Protein AF-A0A821S974-F1 (afdb_monomer_lite)

Foldseek 3Di:
DPDPVVVVCCVVPDDDDDADAQCVVCQVCLQVLPDDAEAEAEEQQDHDAWDAHPVRDTDGNVVSVVVSCVPRHVHAYEYEHAYQDPPDCHPRNVVCVVVVRPRYYYDYAHNVDGDCVCVVVVVVVVVVVVCVVVVVVVVVLVVVPVVDPPVVSVVVVVVVVVVPDDPDD

Sequence (169 aa):
PKTIEDVLTLALTTKAHGLTANAAGLVSYYDNKEIIKTFIMVTDEIENTDVHTADGTPTRFFNLFMKYRSEVYPAKLVFISFLDNQHDQGQMYTEFLNANVPDVIQFKFNGQRPDLTKIDNLLGLLSTDSSQTFNDQLRKLQNEFEQSSIESVMMSLINKQTNNGPPNE

Structure (mmCIF, N/CA/C/O backbone):
data_AF-A0A821S974-F1
#
_entry.id   AF-A0A821S974-F1
#
loop_
_atom_site.group_PDB
_atom_site.id
_atom_site.type_symbol
_atom_site.label_atom_id
_atom_site.label_alt_id
_atom_site.label_comp_id
_atom_site.label_asym_id
_atom_site.label_entity_id
_atom_site.label_seq_id
_atom_site.pdbx_PDB_ins_code
_atom_site.Cartn_x
_atom_site.Cartn_y
_atom_site.Cartn_z
_atom_site.occupancy
_atom_site.B_iso_or_equiv
_atom_site.auth_seq_id
_atom_site.auth_comp_id
_atom_site.auth_asym_id
_atom_site.auth_atom_id
_atom_site.pdbx_PDB_model_num
ATOM 1 N N . PRO A 1 1 ? -0.577 -18.505 -5.224 1.00 74.31 1 PRO A N 1
ATOM 2 C CA . PRO A 1 1 ? 0.062 -19.732 -4.681 1.00 74.31 1 PRO A CA 1
ATOM 3 C C . PRO A 1 1 ? -0.828 -20.293 -3.567 1.00 74.31 1 PRO A C 1
ATOM 5 O O . PRO A 1 1 ? -1.378 -19.495 -2.810 1.00 74.31 1 PRO A O 1
ATOM 8 N N . LYS A 1 2 ? -1.045 -21.610 -3.513 1.00 86.00 2 LYS A N 1
ATOM 9 C CA . LYS A 1 2 ? -1.908 -22.261 -2.510 1.00 86.00 2 LYS A CA 1
ATOM 10 C C . LYS A 1 2 ? -1.141 -23.215 -1.589 1.00 86.00 2 LYS A C 1
ATOM 12 O O . LYS A 1 2 ? -1.648 -23.531 -0.519 1.00 86.00 2 LYS A O 1
ATOM 17 N N . THR A 1 3 ? 0.058 -23.645 -1.981 1.00 91.62 3 THR A N 1
ATOM 18 C CA . THR A 1 3 ? 0.938 -24.528 -1.197 1.00 91.62 3 THR A CA 1
ATOM 19 C C . THR A 1 3 ? 2.316 -23.903 -0.961 1.00 91.62 3 THR A C 1
ATOM 21 O O . THR A 1 3 ? 2.660 -22.884 -1.565 1.00 91.62 3 THR A O 1
ATOM 24 N N . ILE A 1 4 ? 3.122 -24.516 -0.086 1.00 84.81 4 ILE A N 1
ATOM 25 C CA . ILE A 1 4 ? 4.516 -24.103 0.153 1.00 84.81 4 ILE A CA 1
ATOM 26 C C . ILE A 1 4 ? 5.335 -24.257 -1.130 1.00 84.81 4 ILE A C 1
ATOM 28 O O . ILE A 1 4 ? 6.112 -23.373 -1.482 1.00 84.81 4 ILE A O 1
ATOM 32 N N . GLU A 1 5 ? 5.119 -25.342 -1.867 1.00 91.56 5 GLU A N 1
ATOM 33 C CA . GLU A 1 5 ? 5.776 -25.609 -3.141 1.00 91.56 5 GLU A CA 1
ATOM 34 C C . GLU A 1 5 ? 5.437 -24.535 -4.177 1.00 91.56 5 GLU A C 1
ATOM 36 O O . GLU A 1 5 ? 6.332 -24.080 -4.890 1.00 91.56 5 GLU A O 1
ATOM 41 N N . ASP A 1 6 ? 4.183 -24.070 -4.225 1.00 89.00 6 ASP A N 1
ATOM 42 C CA . ASP A 1 6 ? 3.786 -22.969 -5.107 1.00 89.00 6 ASP A CA 1
ATOM 43 C C . ASP A 1 6 ? 4.516 -21.674 -4.742 1.00 89.00 6 ASP A C 1
ATOM 45 O O . ASP A 1 6 ? 4.912 -20.917 -5.627 1.00 89.00 6 ASP A O 1
ATOM 49 N N . VAL A 1 7 ? 4.684 -21.398 -3.443 1.00 85.25 7 VAL A N 1
ATOM 50 C CA . VAL A 1 7 ? 5.404 -20.213 -2.956 1.00 85.25 7 VAL A CA 1
ATOM 51 C C . VAL A 1 7 ? 6.885 -20.300 -3.314 1.00 85.25 7 VAL A C 1
ATOM 53 O O . VAL A 1 7 ? 7.433 -19.337 -3.845 1.00 85.25 7 VAL A O 1
ATOM 56 N N . LEU A 1 8 ? 7.527 -21.444 -3.070 1.00 86.69 8 LEU A N 1
ATOM 57 C CA . LEU A 1 8 ? 8.934 -21.663 -3.411 1.00 86.69 8 LEU A CA 1
ATOM 58 C C . LEU A 1 8 ? 9.162 -21.564 -4.918 1.00 86.69 8 LEU A C 1
ATOM 60 O O . LEU A 1 8 ? 10.091 -20.891 -5.358 1.00 86.69 8 LEU A O 1
ATOM 64 N N . THR A 1 9 ? 8.286 -22.185 -5.707 1.00 91.81 9 THR A N 1
ATOM 65 C CA . THR A 1 9 ? 8.336 -22.105 -7.169 1.00 91.81 9 THR A CA 1
ATOM 66 C C . THR A 1 9 ? 8.219 -20.655 -7.612 1.00 91.81 9 THR A C 1
ATOM 68 O O . THR A 1 9 ? 9.101 -20.169 -8.312 1.00 91.81 9 THR A O 1
ATOM 71 N N . LEU A 1 10 ? 7.201 -19.933 -7.132 1.00 87.12 10 LEU A N 1
ATOM 72 C CA . LEU A 1 10 ? 7.012 -18.517 -7.435 1.00 87.12 10 LEU A CA 1
ATOM 73 C C . LEU A 1 10 ? 8.259 -17.696 -7.082 1.00 87.12 10 LEU A C 1
ATOM 75 O O . LEU A 1 10 ? 8.721 -16.923 -7.918 1.00 87.12 10 LEU A O 1
ATOM 79 N N . ALA A 1 11 ? 8.827 -17.878 -5.890 1.00 84.00 11 ALA A N 1
ATOM 80 C CA . ALA A 1 11 ? 10.000 -17.133 -5.436 1.00 84.00 11 ALA A CA 1
ATOM 81 C C . ALA A 1 11 ? 11.242 -17.391 -6.306 1.00 84.00 11 ALA A C 1
ATOM 83 O O . ALA A 1 11 ? 12.000 -16.469 -6.588 1.00 84.00 11 ALA A O 1
ATOM 84 N N . LEU A 1 12 ? 11.441 -18.633 -6.755 1.00 86.81 12 LEU A N 1
ATOM 85 C CA . LEU A 1 12 ? 12.604 -19.022 -7.555 1.00 86.81 12 LEU A CA 1
ATOM 86 C C . LEU A 1 12 ? 12.464 -18.656 -9.038 1.00 86.81 12 LEU A C 1
ATOM 88 O O . LEU A 1 12 ? 13.468 -18.411 -9.707 1.00 86.81 12 LEU A O 1
ATOM 92 N N . THR A 1 13 ? 11.241 -18.643 -9.574 1.00 88.94 13 THR A N 1
ATOM 93 C CA . THR A 1 13 ? 11.004 -18.401 -11.005 1.00 88.94 13 THR A CA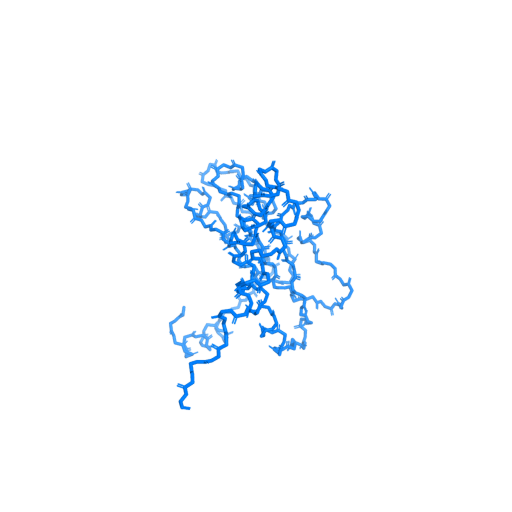 1
ATOM 94 C C . THR A 1 13 ? 10.661 -16.953 -11.331 1.00 88.94 13 THR A C 1
ATOM 96 O O . THR A 1 13 ? 10.829 -16.535 -12.477 1.00 88.94 13 THR A O 1
ATOM 99 N N . THR A 1 14 ? 10.165 -16.181 -10.363 1.00 82.06 14 THR A N 1
ATOM 100 C CA . THR A 1 14 ? 9.775 -14.786 -10.597 1.00 82.06 14 THR A CA 1
ATOM 101 C C . THR A 1 14 ? 11.014 -13.908 -10.653 1.00 82.06 14 THR A C 1
ATOM 103 O O . THR A 1 14 ? 11.704 -13.711 -9.657 1.00 82.06 14 THR A O 1
ATOM 106 N N . LYS A 1 15 ? 11.289 -13.346 -11.830 1.00 76.19 15 LYS A N 1
ATOM 107 C CA . LYS A 1 15 ? 12.307 -12.309 -12.001 1.00 76.19 15 LYS A CA 1
ATOM 108 C C . LYS A 1 15 ? 11.631 -10.947 -11.964 1.00 76.19 15 LYS A C 1
ATOM 110 O O . LYS A 1 15 ? 10.813 -10.645 -12.828 1.00 76.19 15 LYS A O 1
ATOM 115 N N . ALA A 1 16 ? 11.976 -10.134 -10.972 1.00 70.88 16 ALA A N 1
ATOM 116 C CA . ALA A 1 16 ? 11.603 -8.727 -10.953 1.00 70.88 16 ALA A CA 1
ATOM 117 C C . ALA A 1 16 ? 12.547 -7.934 -11.873 1.00 70.88 16 ALA A C 1
ATOM 119 O O . ALA A 1 16 ? 13.756 -8.181 -11.892 1.00 70.88 16 ALA A O 1
ATOM 120 N N . HIS A 1 17 ? 12.010 -6.988 -12.644 1.00 65.50 17 HIS A N 1
ATOM 121 C CA . HIS A 1 17 ? 12.791 -6.156 -13.558 1.00 65.50 17 HIS A CA 1
ATOM 122 C C . HIS A 1 17 ? 12.469 -4.674 -13.370 1.00 65.50 17 HIS A C 1
ATOM 124 O O . HIS A 1 17 ? 11.348 -4.273 -13.647 1.00 65.50 17 HIS A O 1
ATOM 130 N N . GLY A 1 18 ? 13.493 -3.896 -12.990 1.00 70.44 18 GLY A N 1
ATOM 131 C CA . GLY A 1 18 ? 13.754 -2.477 -13.302 1.00 70.44 18 GLY A CA 1
ATOM 132 C C . GLY A 1 18 ? 12.755 -1.392 -12.881 1.00 70.44 18 GLY A C 1
ATOM 133 O O . GLY A 1 18 ? 13.166 -0.250 -12.693 1.00 70.44 18 GLY A O 1
ATOM 134 N N . LEU A 1 19 ? 11.475 -1.715 -12.744 1.00 86.19 19 LEU A N 1
ATOM 135 C CA . LEU A 1 19 ? 10.392 -0.791 -12.457 1.00 86.19 19 LEU A CA 1
ATOM 136 C C . LEU A 1 19 ? 9.480 -1.378 -11.385 1.00 86.19 19 LEU A C 1
ATOM 138 O O . LEU A 1 19 ? 9.282 -2.592 -11.309 1.00 86.19 19 LEU A O 1
ATOM 142 N N . THR A 1 20 ? 8.884 -0.486 -10.610 1.00 89.00 20 THR A N 1
ATOM 143 C CA . THR A 1 20 ? 8.024 -0.810 -9.482 1.00 89.00 20 THR A CA 1
ATOM 144 C C . THR A 1 20 ? 6.827 0.136 -9.515 1.00 89.00 20 THR A C 1
ATOM 146 O O . THR A 1 20 ? 6.976 1.355 -9.399 1.00 89.00 20 THR A O 1
ATOM 149 N N . ALA A 1 21 ? 5.643 -0.441 -9.742 1.00 93.88 21 ALA A N 1
ATOM 150 C CA . ALA A 1 21 ? 4.365 0.259 -9.875 1.00 93.88 21 ALA A CA 1
ATOM 151 C C . ALA A 1 21 ? 3.398 -0.243 -8.791 1.00 93.88 21 ALA A C 1
ATOM 153 O O . ALA A 1 21 ? 2.561 -1.114 -9.036 1.00 93.88 21 ALA A O 1
ATOM 154 N N . ASN A 1 22 ? 3.529 0.253 -7.561 1.00 95.81 22 ASN A N 1
ATOM 155 C CA . ASN A 1 22 ? 2.720 -0.212 -6.427 1.00 95.81 22 ASN A CA 1
ATOM 156 C C . ASN A 1 22 ? 1.220 0.012 -6.659 1.00 95.81 22 ASN A C 1
ATOM 158 O O . ASN A 1 22 ? 0.397 -0.812 -6.254 1.00 95.81 22 ASN A O 1
ATOM 162 N N . ALA A 1 23 ? 0.866 1.079 -7.377 1.00 96.56 23 ALA A N 1
ATOM 163 C CA . ALA A 1 23 ? -0.496 1.363 -7.810 1.00 96.56 23 ALA A CA 1
ATOM 164 C C . ALA A 1 23 ? -1.156 0.210 -8.586 1.00 96.56 23 ALA A C 1
ATOM 166 O O . ALA A 1 23 ? -2.373 0.056 -8.500 1.00 96.56 23 ALA A O 1
ATOM 167 N N . ALA A 1 24 ? -0.388 -0.641 -9.283 1.00 94.75 24 ALA A N 1
ATOM 168 C CA . ALA A 1 24 ? -0.927 -1.765 -10.056 1.00 94.75 24 ALA A CA 1
ATOM 169 C C . ALA A 1 24 ? -1.744 -2.732 -9.187 1.00 94.75 24 ALA A C 1
ATOM 171 O O . ALA A 1 24 ? -2.741 -3.282 -9.648 1.00 94.75 24 ALA A O 1
ATOM 172 N N . GLY A 1 25 ? -1.358 -2.896 -7.916 1.00 93.88 25 GLY A N 1
ATOM 173 C CA . GLY A 1 25 ? -2.076 -3.735 -6.957 1.00 93.88 25 GLY A CA 1
ATOM 174 C C . GLY A 1 25 ? -3.410 -3.153 -6.478 1.00 93.88 25 GLY A C 1
ATOM 175 O O . GLY A 1 25 ? -4.141 -3.841 -5.774 1.00 93.88 25 GLY A O 1
ATOM 176 N N . LEU A 1 26 ? -3.730 -1.905 -6.834 1.00 96.88 26 LEU A N 1
ATOM 177 C CA . LEU A 1 26 ? -4.938 -1.196 -6.405 1.00 96.88 26 LEU A CA 1
ATOM 178 C C . LEU A 1 26 ? -5.923 -0.921 -7.555 1.00 96.88 26 LEU A C 1
ATOM 180 O O . LEU A 1 26 ? -7.119 -0.798 -7.296 1.00 96.88 26 LEU A O 1
ATOM 184 N N . VAL A 1 27 ? -5.447 -0.851 -8.806 1.00 97.25 27 VAL A N 1
ATOM 185 C CA . VAL A 1 27 ? -6.251 -0.456 -9.984 1.00 97.25 27 VAL A CA 1
ATOM 186 C C . VAL A 1 27 ? -7.546 -1.255 -10.096 1.00 97.25 27 VAL A C 1
ATOM 188 O O . VAL A 1 27 ? -8.619 -0.660 -10.120 1.00 97.25 27 VAL A O 1
ATOM 191 N N . SER A 1 28 ? -7.477 -2.590 -10.081 1.00 96.56 28 SER A N 1
ATOM 192 C CA . SER A 1 28 ? -8.668 -3.431 -10.258 1.00 96.56 28 SER A CA 1
ATOM 193 C C . SER A 1 28 ? -9.715 -3.214 -9.165 1.00 96.56 28 SER A C 1
ATOM 195 O O . SER A 1 28 ? -10.909 -3.216 -9.450 1.00 96.56 28 SER A O 1
ATOM 197 N N . TYR A 1 29 ? -9.284 -3.005 -7.920 1.00 97.44 29 TYR A N 1
ATOM 198 C CA . TYR A 1 29 ? -10.196 -2.778 -6.797 1.00 97.44 29 TYR A CA 1
ATOM 199 C C . TYR A 1 29 ? -10.846 -1.397 -6.871 1.00 97.44 29 TYR A C 1
ATOM 201 O O . TYR A 1 29 ? -12.029 -1.251 -6.572 1.00 97.44 29 TYR A O 1
ATOM 209 N N . TYR A 1 30 ? -10.092 -0.388 -7.307 1.00 98.00 30 TYR A N 1
ATOM 210 C CA . TYR A 1 30 ? -10.622 0.952 -7.521 1.00 98.00 30 TYR A CA 1
ATOM 211 C C . TYR A 1 30 ? -11.609 1.007 -8.693 1.00 98.00 30 TYR A C 1
ATOM 213 O O . TYR A 1 30 ? -12.708 1.541 -8.534 1.00 98.00 30 TYR A O 1
ATOM 221 N N . ASP A 1 31 ? -11.249 0.429 -9.840 1.00 97.38 31 ASP A N 1
ATOM 222 C CA . ASP A 1 31 ? -12.073 0.451 -11.052 1.00 97.38 31 ASP A CA 1
ATOM 223 C C . ASP A 1 31 ? -13.386 -0.318 -10.851 1.00 97.38 31 ASP A C 1
ATOM 225 O O . ASP A 1 31 ? -14.455 0.157 -11.230 1.00 97.38 31 ASP A O 1
ATOM 229 N N . ASN A 1 32 ? -13.328 -1.466 -10.168 1.00 97.56 32 ASN A N 1
ATOM 230 C CA . ASN A 1 32 ? -14.510 -2.273 -9.857 1.00 97.56 32 ASN A CA 1
ATOM 231 C C . ASN A 1 32 ? -15.285 -1.779 -8.624 1.00 97.56 32 ASN A C 1
ATOM 233 O O . ASN A 1 32 ? -16.313 -2.365 -8.284 1.00 97.56 32 ASN A O 1
ATOM 237 N N . LYS A 1 33 ? -14.798 -0.731 -7.939 1.00 97.50 33 LYS A N 1
ATOM 238 C CA . LYS A 1 33 ? -15.345 -0.218 -6.669 1.00 97.50 33 LYS A CA 1
ATOM 239 C C . LYS A 1 33 ? -15.515 -1.327 -5.614 1.00 97.50 33 LYS A C 1
ATOM 241 O O . LYS A 1 33 ? -16.479 -1.343 -4.850 1.00 97.50 33 LYS A O 1
ATOM 246 N N . GLU A 1 34 ? -14.572 -2.266 -5.581 1.00 97.81 34 GLU A N 1
ATOM 247 C CA . GLU A 1 34 ? -14.571 -3.380 -4.634 1.00 97.81 34 GLU A CA 1
ATOM 248 C C . GLU A 1 34 ? -14.169 -2.890 -3.241 1.00 97.81 34 GLU A C 1
ATOM 250 O O . GLU A 1 34 ? -13.152 -2.219 -3.082 1.00 97.81 34 GLU A O 1
ATOM 255 N N . ILE A 1 35 ? -14.957 -3.237 -2.218 1.00 97.44 35 ILE A N 1
ATOM 256 C CA . ILE A 1 35 ? -14.712 -2.786 -0.845 1.00 97.44 35 ILE A CA 1
ATOM 257 C C . ILE A 1 35 ? -13.675 -3.681 -0.165 1.00 97.44 35 ILE A C 1
ATOM 259 O O . ILE A 1 35 ? -13.983 -4.726 0.409 1.00 97.44 35 ILE A O 1
ATOM 263 N N . ILE A 1 36 ? -12.447 -3.188 -0.140 1.00 96.00 36 ILE A N 1
ATOM 264 C CA . ILE A 1 36 ? -11.349 -3.661 0.698 1.00 96.00 36 ILE A CA 1
ATOM 265 C C . ILE A 1 36 ? -11.212 -2.747 1.920 1.00 96.00 36 ILE A C 1
ATOM 267 O O . ILE A 1 36 ? -11.098 -1.526 1.790 1.00 96.00 36 ILE A O 1
ATOM 271 N N . LYS A 1 37 ? -11.224 -3.344 3.119 1.00 94.19 37 LYS A N 1
ATOM 272 C CA . LYS A 1 37 ? -11.160 -2.608 4.397 1.00 94.19 37 LYS A CA 1
ATOM 273 C C . LYS A 1 37 ? -9.739 -2.268 4.837 1.00 94.19 37 LYS A C 1
ATOM 275 O O . LYS A 1 37 ? -9.528 -1.219 5.441 1.00 94.19 37 LYS A O 1
ATOM 280 N N . THR A 1 38 ? -8.794 -3.154 4.537 1.00 93.06 38 THR A N 1
ATOM 281 C CA . THR A 1 38 ? -7.390 -3.026 4.928 1.00 93.06 38 THR A CA 1
ATOM 282 C C . THR A 1 38 ? -6.516 -3.492 3.780 1.00 93.06 38 THR A C 1
ATOM 284 O O . THR A 1 38 ? -6.652 -4.627 3.324 1.00 93.06 38 THR A O 1
ATOM 287 N N . PHE A 1 39 ? -5.601 -2.635 3.347 1.00 95.62 39 PHE A N 1
ATOM 288 C CA . PHE A 1 39 ? -4.543 -2.996 2.415 1.00 95.62 39 PHE A CA 1
ATOM 289 C C . PHE A 1 39 ? -3.258 -3.264 3.188 1.00 95.62 39 PHE A C 1
ATOM 291 O O . PHE A 1 39 ? -2.868 -2.468 4.040 1.00 95.62 39 PHE A O 1
ATOM 298 N N . ILE A 1 40 ? -2.598 -4.377 2.876 1.00 94.44 40 ILE A N 1
ATOM 299 C CA . ILE A 1 40 ? -1.258 -4.685 3.376 1.00 94.44 40 ILE A CA 1
ATOM 300 C C . ILE A 1 40 ? -0.307 -4.576 2.191 1.00 94.44 40 ILE A C 1
ATOM 302 O O . ILE A 1 40 ? -0.401 -5.350 1.239 1.00 94.44 40 ILE A O 1
ATOM 306 N N . MET A 1 41 ? 0.587 -3.597 2.241 1.00 95.06 41 MET A N 1
ATOM 307 C CA . MET A 1 41 ? 1.563 -3.331 1.200 1.00 95.06 41 MET A CA 1
ATOM 308 C C . MET A 1 41 ? 2.943 -3.792 1.649 1.00 95.06 41 MET A C 1
ATOM 310 O O . MET A 1 41 ? 3.524 -3.224 2.567 1.00 95.06 41 MET A O 1
ATOM 314 N N . VAL A 1 42 ? 3.470 -4.809 0.974 1.00 92.75 42 VAL A N 1
ATOM 315 C CA . VAL A 1 42 ? 4.808 -5.353 1.222 1.00 92.75 42 VAL A CA 1
ATOM 316 C C . VAL A 1 42 ? 5.740 -4.845 0.130 1.00 92.75 42 VAL A C 1
ATOM 318 O O . VAL A 1 42 ? 5.532 -5.171 -1.037 1.00 92.75 42 VAL A O 1
ATOM 321 N N . THR A 1 43 ? 6.706 -3.995 0.473 1.00 92.81 43 THR A N 1
ATOM 322 C CA . THR A 1 43 ? 7.508 -3.262 -0.523 1.00 92.81 43 THR A CA 1
ATOM 323 C C . THR A 1 43 ? 8.791 -2.691 0.091 1.00 92.81 43 THR A C 1
ATOM 325 O O . THR A 1 43 ? 8.889 -2.546 1.308 1.00 92.81 43 THR A O 1
ATOM 328 N N . ASP A 1 44 ? 9.765 -2.337 -0.742 1.00 92.31 44 ASP A N 1
ATOM 329 C CA . ASP A 1 44 ? 10.899 -1.466 -0.381 1.00 92.31 44 ASP A CA 1
ATOM 330 C C . ASP A 1 44 ? 10.548 0.036 -0.472 1.00 92.31 44 ASP A C 1
ATOM 332 O O . ASP A 1 44 ? 11.353 0.901 -0.140 1.00 92.31 44 ASP A O 1
ATOM 336 N N . GLU A 1 45 ? 9.309 0.330 -0.876 1.00 93.81 45 GLU A N 1
ATOM 337 C CA . GLU A 1 45 ? 8.718 1.661 -1.041 1.00 93.81 45 GLU A CA 1
ATOM 338 C C . GLU A 1 45 ? 9.306 2.506 -2.175 1.00 93.81 45 GLU A C 1
ATOM 340 O O . GLU A 1 45 ? 9.106 3.717 -2.184 1.00 93.81 45 GLU A O 1
ATOM 345 N N . ILE A 1 46 ? 9.978 1.906 -3.158 1.00 92.00 46 ILE A N 1
ATOM 346 C CA . ILE A 1 46 ? 10.533 2.643 -4.301 1.00 92.00 46 ILE A CA 1
ATOM 347 C C . ILE A 1 46 ? 9.563 2.571 -5.488 1.00 92.00 46 ILE A C 1
ATOM 349 O O . ILE A 1 46 ? 9.768 1.810 -6.430 1.00 92.00 46 ILE A O 1
ATOM 353 N N . GLU A 1 47 ? 8.492 3.372 -5.470 1.00 95.12 47 GLU A N 1
ATOM 354 C CA . GLU A 1 47 ? 7.580 3.490 -6.620 1.00 95.12 47 GLU A CA 1
ATOM 355 C C . GLU A 1 47 ? 8.157 4.453 -7.672 1.00 95.12 47 GLU A C 1
ATOM 357 O O . GLU A 1 47 ? 8.366 5.645 -7.411 1.00 95.12 47 GLU A O 1
ATOM 362 N N . ASN A 1 48 ? 8.405 3.945 -8.883 1.00 94.50 48 ASN A N 1
ATOM 363 C CA . ASN A 1 48 ? 9.118 4.681 -9.932 1.00 94.50 48 ASN A CA 1
ATOM 364 C C . ASN A 1 48 ? 8.424 4.688 -11.304 1.00 94.50 48 ASN A C 1
ATOM 366 O O . ASN A 1 48 ? 8.955 5.277 -12.248 1.00 94.50 48 ASN A O 1
ATOM 370 N N . THR A 1 49 ? 7.243 4.083 -11.429 1.00 95.44 49 THR A N 1
ATOM 371 C CA . THR A 1 49 ? 6.473 4.093 -12.674 1.00 95.44 49 THR A CA 1
ATOM 372 C C . THR A 1 49 ? 4.975 4.217 -12.410 1.00 95.44 49 THR A C 1
ATOM 374 O O . THR A 1 49 ? 4.485 3.826 -11.351 1.00 95.44 49 THR A O 1
ATOM 377 N N . ASP A 1 50 ? 4.263 4.787 -13.378 1.00 96.81 50 ASP A N 1
ATOM 378 C CA . ASP A 1 50 ? 2.832 5.053 -13.278 1.00 96.81 50 ASP A CA 1
ATOM 379 C C . ASP A 1 50 ? 2.021 3.862 -13.805 1.00 96.81 50 ASP A C 1
ATOM 381 O O . ASP A 1 50 ? 2.470 3.095 -14.662 1.00 96.81 50 ASP A O 1
ATOM 385 N N . VAL A 1 51 ? 0.783 3.745 -13.336 1.00 96.06 51 VAL A N 1
ATOM 386 C CA . VAL A 1 51 ? -0.232 2.843 -13.899 1.00 96.06 51 VAL A CA 1
ATOM 387 C C . VAL A 1 51 ? -1.404 3.647 -14.436 1.00 96.06 51 VAL A C 1
ATOM 389 O O . VAL A 1 51 ? -1.533 4.825 -14.125 1.00 96.06 51 VAL A O 1
ATOM 392 N N . HIS A 1 52 ? -2.276 3.012 -15.214 1.00 97.25 52 HIS A N 1
ATOM 393 C CA . HIS A 1 52 ? -3.473 3.657 -15.749 1.00 97.25 52 HIS A CA 1
ATOM 394 C C .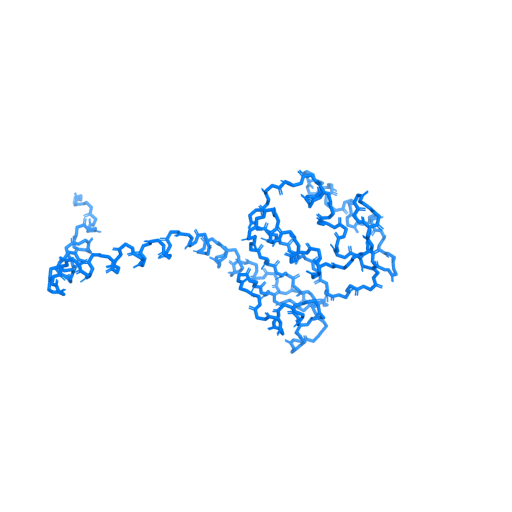 HIS A 1 52 ? -4.723 3.020 -15.140 1.00 97.25 52 HIS A C 1
ATOM 396 O O . HIS A 1 52 ? -4.807 1.793 -15.062 1.00 97.25 52 HIS A O 1
ATOM 402 N N . THR A 1 53 ? -5.677 3.844 -14.712 1.00 96.38 53 THR A N 1
ATOM 403 C CA . THR A 1 53 ? -7.038 3.408 -14.355 1.00 96.38 53 THR A CA 1
ATOM 404 C C . THR A 1 53 ? -7.865 3.108 -15.610 1.00 96.38 53 THR A C 1
ATOM 406 O O . THR A 1 53 ? -7.433 3.410 -16.726 1.00 96.38 53 THR A O 1
ATOM 409 N N . ALA A 1 54 ? -9.057 2.519 -15.462 1.00 94.00 54 ALA A N 1
ATOM 410 C CA . ALA A 1 54 ? -9.916 2.137 -16.594 1.00 94.00 54 ALA A CA 1
ATOM 411 C C . ALA A 1 54 ? -10.293 3.302 -17.536 1.00 94.00 54 ALA A C 1
ATOM 413 O O . ALA A 1 54 ? -10.562 3.082 -18.715 1.00 94.00 54 ALA A O 1
ATOM 414 N N . ASP A 1 55 ? -10.289 4.538 -17.037 1.00 93.31 55 ASP A N 1
ATOM 415 C CA . ASP A 1 55 ? -10.511 5.768 -17.810 1.00 93.31 55 ASP A CA 1
ATOM 416 C C . ASP A 1 55 ? -9.261 6.264 -18.569 1.00 93.31 55 ASP A C 1
ATOM 418 O O . ASP A 1 55 ? -9.322 7.268 -19.278 1.00 93.31 55 ASP A O 1
ATOM 422 N N . GLY A 1 56 ? -8.127 5.572 -18.434 1.00 94.44 56 GLY A N 1
ATOM 423 C CA . GLY A 1 56 ? -6.852 5.938 -19.043 1.00 94.44 56 GLY A CA 1
ATOM 424 C C . GLY A 1 56 ? -6.069 7.009 -18.281 1.00 94.44 56 GLY A C 1
ATOM 425 O O . GLY A 1 56 ? -5.077 7.506 -18.811 1.00 94.44 56 GLY A O 1
ATOM 426 N N . THR A 1 57 ? -6.466 7.380 -17.061 1.00 95.50 57 THR A N 1
ATOM 427 C CA . THR A 1 57 ? -5.729 8.372 -16.266 1.00 95.50 57 THR A CA 1
ATOM 428 C C . THR A 1 57 ? -4.454 7.753 -15.668 1.00 95.50 57 THR A C 1
ATOM 430 O O . THR A 1 57 ? -4.556 6.773 -14.925 1.00 95.50 57 THR A O 1
ATOM 433 N N . PRO A 1 58 ? -3.252 8.312 -15.923 1.00 97.44 58 PRO A N 1
ATOM 434 C CA . PRO A 1 58 ? -2.026 7.859 -15.276 1.00 97.44 58 PRO A CA 1
ATOM 435 C C . PRO A 1 58 ? -2.012 8.252 -13.793 1.00 97.44 58 PRO A C 1
ATOM 437 O O . PRO A 1 58 ? -2.379 9.369 -13.420 1.00 97.44 58 PRO A O 1
ATOM 440 N N . THR A 1 59 ? -1.583 7.339 -12.927 1.00 97.44 59 THR A N 1
ATOM 441 C CA . THR A 1 59 ? -1.547 7.552 -11.480 1.00 97.44 59 THR A CA 1
ATOM 442 C C . THR A 1 59 ? -0.465 6.721 -10.794 1.00 97.44 59 THR A C 1
ATOM 444 O O . THR A 1 59 ? -0.037 5.677 -11.283 1.00 97.44 59 THR A O 1
ATOM 447 N N . ARG A 1 60 ? -0.074 7.190 -9.607 1.00 97.44 60 ARG A N 1
ATOM 448 C CA . ARG A 1 60 ? 0.775 6.499 -8.628 1.00 97.44 60 ARG A CA 1
ATOM 449 C C . ARG A 1 60 ? -0.030 6.083 -7.408 1.00 97.44 60 ARG A C 1
ATOM 451 O O . ARG A 1 60 ? -1.200 6.466 -7.283 1.00 97.44 60 ARG A O 1
ATOM 458 N N . PHE A 1 61 ? 0.575 5.301 -6.521 1.00 97.94 61 PHE A N 1
ATOM 459 C CA . PHE A 1 61 ? -0.151 4.625 -5.458 1.00 97.94 61 PHE A CA 1
ATOM 460 C C . PHE A 1 61 ? -0.801 5.606 -4.490 1.00 97.94 61 PHE A C 1
ATOM 462 O O . PHE A 1 61 ? -1.991 5.467 -4.226 1.00 97.94 61 PHE A O 1
ATOM 469 N N . PHE A 1 62 ? -0.071 6.619 -4.012 1.00 98.12 62 PHE A N 1
ATOM 470 C CA . PHE A 1 62 ? -0.621 7.611 -3.083 1.00 98.12 62 PHE A CA 1
ATOM 471 C C . PHE A 1 62 ? -1.887 8.270 -3.645 1.00 98.12 62 PHE A C 1
ATOM 473 O O . PHE A 1 62 ? -2.948 8.218 -3.023 1.00 98.12 62 PHE A O 1
ATOM 480 N N . ASN A 1 63 ? -1.812 8.797 -4.870 1.00 98.12 63 ASN A N 1
ATOM 481 C CA . ASN A 1 63 ? -2.945 9.457 -5.523 1.00 98.12 63 ASN A CA 1
ATOM 482 C C . ASN A 1 63 ? -4.135 8.508 -5.719 1.00 98.12 63 ASN A C 1
ATOM 484 O O . ASN A 1 63 ? -5.278 8.882 -5.444 1.00 98.12 63 ASN A O 1
ATOM 488 N N . LEU A 1 64 ? -3.879 7.276 -6.166 1.00 98.25 64 LEU A N 1
ATOM 489 C CA . LEU A 1 64 ? -4.935 6.291 -6.387 1.00 98.25 64 LEU A CA 1
ATOM 490 C C . LEU A 1 64 ? -5.573 5.838 -5.069 1.00 98.25 64 LEU A C 1
ATOM 492 O O . LEU A 1 64 ? -6.790 5.700 -4.990 1.00 98.25 64 LEU A O 1
ATOM 496 N N . PHE A 1 65 ? -4.778 5.659 -4.016 1.00 98.31 65 PHE A N 1
ATOM 497 C CA . PHE A 1 65 ? -5.270 5.274 -2.699 1.00 98.31 65 PHE A CA 1
ATOM 498 C C . PHE A 1 65 ? -6.105 6.378 -2.051 1.00 98.31 65 PHE A C 1
ATOM 500 O O . PHE A 1 65 ? -7.146 6.092 -1.460 1.00 98.31 65 PHE A O 1
ATOM 507 N N . MET A 1 66 ? -5.721 7.645 -2.215 1.00 98.25 66 MET A N 1
ATOM 508 C CA . MET A 1 66 ? -6.534 8.764 -1.737 1.00 98.25 66 MET A CA 1
ATOM 509 C C . MET A 1 66 ? -7.874 8.850 -2.476 1.00 98.25 66 MET A C 1
ATOM 511 O O . MET A 1 66 ? -8.906 8.986 -1.816 1.00 98.25 66 MET A O 1
ATOM 515 N N . LYS A 1 67 ? -7.888 8.668 -3.807 1.00 97.81 67 LYS A N 1
ATOM 516 C CA . LYS A 1 67 ? -9.135 8.548 -4.587 1.00 97.81 67 LYS A CA 1
ATOM 517 C C . LYS A 1 67 ? -9.990 7.373 -4.117 1.00 97.81 67 LYS A C 1
ATOM 519 O O . LYS A 1 67 ? -11.194 7.514 -3.919 1.00 97.81 67 LYS A O 1
ATOM 524 N N . TYR A 1 68 ? -9.371 6.218 -3.884 1.00 98.44 68 TYR A N 1
ATOM 525 C CA . TYR A 1 68 ? -10.059 5.047 -3.353 1.00 98.44 68 TYR A CA 1
ATOM 526 C C . TYR A 1 68 ? -10.703 5.343 -1.988 1.00 98.44 68 TYR A C 1
ATOM 528 O O . TYR A 1 68 ? -11.871 5.012 -1.778 1.00 98.44 68 TYR A O 1
ATOM 536 N N . ARG A 1 69 ? -9.994 6.023 -1.075 1.00 97.56 69 ARG A N 1
ATOM 537 C CA . ARG A 1 69 ? -10.534 6.389 0.244 1.00 97.56 69 ARG A CA 1
ATOM 538 C C . ARG A 1 69 ? -11.717 7.340 0.177 1.00 97.56 69 ARG A C 1
ATOM 540 O O . ARG A 1 69 ? -12.629 7.200 0.990 1.00 97.56 69 ARG A O 1
ATOM 547 N N . SER A 1 70 ? -11.702 8.289 -0.756 1.00 97.56 70 SER A N 1
ATOM 548 C CA . SER A 1 70 ? -12.798 9.244 -0.924 1.00 97.56 70 SER A CA 1
ATOM 549 C C . SER A 1 70 ? -14.004 8.658 -1.653 1.00 97.56 70 SER A C 1
ATOM 551 O O . SER A 1 70 ? -15.132 9.019 -1.335 1.00 97.56 70 SER A O 1
ATOM 553 N N . GLU A 1 71 ? -13.783 7.785 -2.637 1.00 97.62 71 GLU A N 1
ATOM 554 C CA . GLU A 1 71 ? -14.840 7.336 -3.552 1.00 97.62 71 GLU A CA 1
ATOM 555 C C . GLU A 1 71 ? -15.383 5.935 -3.255 1.00 97.62 71 GLU A C 1
ATOM 557 O O . GLU A 1 71 ? -16.508 5.634 -3.644 1.00 97.62 71 GLU A O 1
ATOM 562 N N . VAL A 1 72 ? -14.590 5.064 -2.624 1.00 97.75 72 VAL A N 1
ATOM 563 C CA . VAL A 1 72 ? -14.934 3.648 -2.418 1.00 97.75 72 VAL A CA 1
ATOM 564 C C . VAL A 1 72 ? -15.116 3.349 -0.938 1.00 97.75 72 VAL A C 1
ATOM 566 O O . VAL A 1 72 ? -16.214 3.011 -0.499 1.00 97.75 72 VAL A O 1
ATOM 569 N N . TYR A 1 73 ? -14.040 3.455 -0.155 1.00 97.12 73 TYR A N 1
ATOM 570 C CA . TYR A 1 73 ? -14.058 3.116 1.265 1.00 97.12 73 TYR A CA 1
ATOM 571 C C . TYR A 1 73 ? -12.839 3.705 1.989 1.00 97.12 73 TYR A C 1
ATOM 573 O O . TYR A 1 73 ? -11.730 3.546 1.476 1.00 97.12 73 TYR A O 1
ATOM 581 N N . PRO A 1 74 ? -12.980 4.299 3.196 1.00 95.44 74 PRO A N 1
ATOM 582 C CA . PRO A 1 74 ? -11.861 4.821 3.988 1.00 95.44 74 PRO A CA 1
ATOM 583 C C . PRO A 1 74 ? -11.013 3.680 4.579 1.00 95.44 74 PRO A C 1
ATOM 585 O O . PRO A 1 74 ? -11.028 3.421 5.780 1.00 95.44 74 PRO A O 1
ATOM 588 N N . ALA A 1 75 ? -10.296 2.966 3.715 1.00 95.12 75 ALA A N 1
ATOM 589 C CA . ALA A 1 75 ? -9.519 1.790 4.065 1.00 95.12 75 ALA A CA 1
ATOM 590 C C . ALA A 1 75 ? -8.300 2.130 4.927 1.00 95.12 75 ALA A C 1
ATOM 592 O O . ALA A 1 75 ? -7.668 3.176 4.753 1.00 95.12 75 ALA A O 1
ATOM 593 N N . LYS A 1 76 ? -7.942 1.186 5.802 1.00 94.31 76 LYS A N 1
ATOM 594 C CA . LYS A 1 76 ? -6.660 1.179 6.508 1.00 94.31 76 LYS A CA 1
ATOM 595 C C . LYS A 1 76 ? -5.540 0.765 5.553 1.00 94.31 76 LYS A C 1
ATOM 597 O O . LYS A 1 76 ? -5.757 -0.058 4.658 1.00 94.31 76 LYS A O 1
ATOM 602 N N . LEU A 1 77 ? -4.338 1.280 5.781 1.00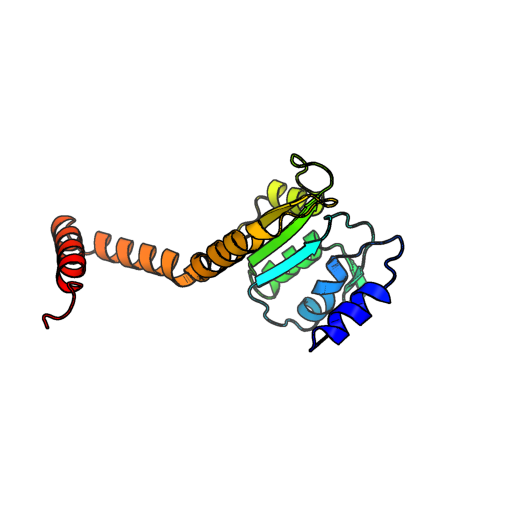 95.69 77 LEU A N 1
ATOM 603 C CA . LEU A 1 77 ? -3.140 0.900 5.037 1.00 95.69 77 LEU A CA 1
ATOM 604 C C . LEU A 1 77 ? -2.033 0.477 5.994 1.00 95.69 77 LEU A C 1
ATOM 606 O O . LEU A 1 77 ? -1.686 1.198 6.924 1.00 95.69 77 LEU A O 1
ATOM 610 N N . VAL A 1 78 ? -1.466 -0.695 5.745 1.00 95.00 78 VAL A N 1
ATOM 611 C CA . VAL A 1 78 ? -0.367 -1.256 6.524 1.00 95.00 78 VAL A CA 1
ATOM 612 C C . VAL A 1 78 ? 0.817 -1.465 5.597 1.00 95.00 78 VAL A C 1
ATOM 614 O O . VAL A 1 78 ? 0.778 -2.331 4.726 1.00 95.00 78 VAL A O 1
ATOM 617 N N . PHE A 1 79 ? 1.873 -0.688 5.786 1.00 95.06 79 PHE A N 1
ATOM 618 C CA . PHE A 1 79 ? 3.150 -0.902 5.124 1.00 95.06 79 PHE A CA 1
ATOM 619 C C . PHE A 1 79 ? 3.978 -1.931 5.892 1.00 95.06 79 PHE A C 1
ATOM 621 O O . PHE A 1 79 ? 4.185 -1.810 7.099 1.00 95.06 79 PHE A O 1
ATOM 628 N N . ILE A 1 80 ? 4.472 -2.933 5.175 1.00 93.56 80 ILE A N 1
ATOM 629 C CA . ILE A 1 80 ? 5.537 -3.835 5.602 1.00 93.56 80 ILE A CA 1
ATOM 630 C C . ILE A 1 80 ? 6.745 -3.486 4.734 1.00 93.56 80 ILE A C 1
ATOM 632 O O . ILE A 1 80 ? 6.866 -3.938 3.593 1.00 93.56 80 ILE A O 1
ATOM 636 N N . SER A 1 81 ? 7.594 -2.622 5.278 1.00 92.81 81 SER A N 1
ATOM 637 C CA . SER A 1 81 ? 8.632 -1.911 4.538 1.00 92.81 81 SER A CA 1
ATOM 638 C C . SER A 1 81 ? 9.979 -2.583 4.712 1.00 92.81 81 SER A C 1
ATOM 640 O O . SER A 1 81 ? 10.464 -2.713 5.836 1.00 92.81 81 SER A O 1
ATOM 642 N N . PHE A 1 82 ? 10.609 -2.974 3.611 1.00 91.56 82 PHE A N 1
ATOM 643 C CA . PHE A 1 82 ? 11.957 -3.537 3.594 1.00 91.56 82 PHE A CA 1
ATOM 644 C C . PHE A 1 82 ? 12.943 -2.459 3.157 1.00 91.56 82 PHE A C 1
ATOM 646 O O . PHE A 1 82 ? 13.193 -2.286 1.971 1.00 91.56 82 PHE A O 1
ATOM 653 N N . LEU A 1 83 ? 13.474 -1.712 4.124 1.00 91.50 83 LEU A N 1
ATOM 654 C CA . LEU A 1 83 ? 14.331 -0.554 3.865 1.00 91.50 83 LEU A CA 1
ATOM 655 C C . LEU A 1 83 ? 15.807 -0.904 4.088 1.00 91.50 83 LEU A C 1
ATOM 657 O O . LEU A 1 83 ? 16.139 -1.737 4.942 1.00 91.50 83 LEU A O 1
ATOM 661 N N . ASP A 1 84 ? 16.696 -0.253 3.339 1.00 85.88 84 ASP A N 1
ATOM 662 C CA . ASP A 1 84 ? 18.140 -0.484 3.441 1.00 85.88 84 ASP A CA 1
ATOM 663 C C . ASP A 1 84 ? 18.697 0.003 4.786 1.00 85.88 84 ASP A C 1
ATOM 665 O O . ASP A 1 84 ? 19.417 -0.743 5.461 1.00 85.88 84 ASP A O 1
ATOM 669 N N . ASN A 1 85 ? 18.312 1.208 5.232 1.00 82.44 85 ASN A N 1
ATOM 670 C CA . ASN A 1 85 ? 18.711 1.738 6.536 1.00 82.44 85 ASN A CA 1
ATOM 671 C C . ASN A 1 85 ? 17.554 1.758 7.535 1.00 82.44 85 ASN A C 1
ATOM 673 O O . ASN A 1 85 ? 16.411 2.080 7.223 1.00 82.44 85 ASN A O 1
ATOM 677 N N . GLN A 1 86 ? 17.879 1.505 8.804 1.00 68.25 86 GLN A N 1
ATOM 678 C CA . GLN A 1 86 ? 16.902 1.479 9.897 1.00 68.25 86 GLN A CA 1
ATOM 679 C C . GLN A 1 86 ? 16.219 2.839 10.147 1.00 68.25 86 GLN A C 1
ATOM 681 O O . GLN A 1 86 ? 15.122 2.885 10.705 1.00 68.25 86 GLN A O 1
ATOM 686 N N . HIS A 1 87 ? 16.864 3.939 9.754 1.00 78.06 87 HIS A N 1
ATOM 687 C CA . HIS A 1 87 ? 16.338 5.295 9.922 1.00 78.06 87 HIS A CA 1
ATOM 688 C C . HIS A 1 87 ? 15.546 5.800 8.715 1.00 78.06 87 HIS A C 1
ATOM 690 O O . HIS A 1 87 ? 14.882 6.833 8.829 1.00 78.06 87 HIS A O 1
ATOM 696 N N . ASP A 1 88 ? 15.567 5.074 7.596 1.00 86.56 88 ASP A N 1
ATOM 697 C CA . ASP A 1 88 ? 14.825 5.473 6.408 1.00 86.56 88 ASP A CA 1
ATOM 698 C C . ASP A 1 88 ? 13.323 5.404 6.693 1.00 86.56 88 ASP A C 1
ATOM 700 O O . ASP A 1 88 ? 12.838 4.544 7.435 1.00 86.56 88 ASP A O 1
ATOM 704 N N . GLN A 1 89 ? 12.577 6.361 6.146 1.00 90.12 89 GLN A N 1
ATOM 705 C CA . GLN A 1 89 ? 11.118 6.403 6.269 1.00 90.12 89 GLN A CA 1
ATOM 706 C C . GLN A 1 89 ? 10.407 5.720 5.104 1.00 90.12 89 GLN A C 1
ATOM 708 O O . GLN A 1 89 ? 9.242 5.389 5.261 1.00 90.12 89 GLN A O 1
ATOM 713 N N . GLY A 1 90 ? 11.096 5.473 3.987 1.00 93.00 90 GLY A N 1
ATOM 714 C CA . GLY A 1 90 ? 10.477 4.997 2.750 1.00 93.00 90 GLY A CA 1
ATOM 715 C C . GLY A 1 90 ? 9.793 6.135 1.983 1.00 93.00 90 GLY A C 1
ATOM 716 O O . GLY A 1 90 ? 9.203 7.043 2.577 1.00 93.00 90 GLY A O 1
ATOM 717 N N . GLN A 1 91 ? 9.943 6.144 0.655 1.00 94.69 91 GLN A N 1
ATOM 718 C CA . GLN A 1 91 ? 9.426 7.222 -0.198 1.00 94.69 91 GLN A CA 1
ATOM 719 C C . GLN A 1 91 ? 7.898 7.293 -0.101 1.00 94.69 91 GLN A C 1
ATOM 721 O O . GLN A 1 91 ? 7.351 8.367 0.138 1.00 94.69 91 GLN A O 1
ATOM 726 N N . MET A 1 92 ? 7.219 6.152 -0.228 1.00 96.19 92 MET A N 1
ATOM 727 C CA . MET A 1 92 ? 5.759 6.093 -0.246 1.00 96.19 92 MET A CA 1
ATOM 728 C C . MET A 1 92 ? 5.143 6.499 1.094 1.00 96.19 92 MET A C 1
ATOM 730 O O . MET A 1 92 ? 4.279 7.371 1.130 1.00 96.19 92 MET A O 1
ATOM 734 N N . TYR A 1 93 ? 5.584 5.916 2.208 1.00 96.44 93 TYR A N 1
ATOM 735 C CA . TYR A 1 93 ? 5.057 6.217 3.538 1.00 96.44 93 TYR A CA 1
ATOM 736 C C . TYR A 1 93 ? 5.274 7.685 3.921 1.00 96.44 93 TYR A C 1
ATOM 738 O O . TYR A 1 93 ? 4.409 8.295 4.552 1.00 96.44 93 TYR A O 1
ATOM 746 N N . THR A 1 94 ? 6.378 8.291 3.474 1.00 95.94 94 THR A N 1
ATOM 747 C CA . THR A 1 94 ? 6.634 9.725 3.670 1.00 95.94 94 THR A CA 1
ATOM 748 C C . THR A 1 94 ? 5.553 10.600 3.021 1.00 95.94 94 THR A C 1
ATOM 750 O O . THR A 1 94 ? 5.170 11.612 3.607 1.00 95.94 94 THR A O 1
ATOM 753 N N . GLU A 1 95 ? 5.000 10.218 1.863 1.00 96.69 95 GLU A N 1
ATOM 754 C CA . GLU A 1 95 ? 3.884 10.948 1.233 1.00 96.69 95 GLU A CA 1
ATOM 755 C C . GLU A 1 95 ? 2.632 10.937 2.128 1.00 96.69 95 GLU A C 1
ATOM 757 O O . GLU A 1 95 ? 2.015 11.982 2.348 1.00 96.69 95 GLU A O 1
ATOM 762 N N . PHE A 1 96 ? 2.310 9.787 2.730 1.00 96.69 96 PHE A N 1
ATOM 763 C CA . PHE A 1 96 ? 1.194 9.648 3.675 1.00 96.69 96 PHE A CA 1
ATOM 764 C C . PHE A 1 96 ? 1.407 10.435 4.967 1.00 96.69 96 PHE A C 1
ATOM 766 O O . PHE A 1 96 ? 0.477 11.088 5.449 1.00 96.69 96 PHE A O 1
ATOM 773 N N . LEU A 1 97 ? 2.628 10.404 5.506 1.00 93.88 97 LEU A N 1
ATOM 774 C CA . LEU A 1 97 ? 2.994 11.146 6.707 1.00 93.88 97 LEU A CA 1
ATOM 775 C C . LEU A 1 97 ? 2.871 12.658 6.479 1.00 93.88 97 LEU A C 1
ATOM 777 O O . LEU A 1 97 ? 2.233 13.350 7.268 1.00 93.88 97 LEU A O 1
ATOM 781 N N . ASN A 1 98 ? 3.416 13.165 5.370 1.00 96.06 98 ASN A N 1
ATOM 782 C CA . ASN A 1 98 ? 3.370 14.588 5.026 1.00 96.06 98 ASN A CA 1
ATOM 783 C C . ASN A 1 98 ? 1.939 15.091 4.799 1.00 96.06 98 ASN A C 1
ATOM 785 O O . ASN A 1 98 ? 1.622 16.235 5.123 1.00 96.06 98 ASN A O 1
ATOM 789 N N . ALA A 1 99 ? 1.068 14.236 4.262 1.00 95.12 99 ALA A N 1
ATOM 790 C CA . ALA A 1 99 ? -0.343 14.538 4.065 1.00 95.12 99 ALA A CA 1
ATOM 791 C C . ALA A 1 99 ? -1.210 14.308 5.323 1.00 95.12 99 ALA A C 1
ATOM 793 O O . ALA A 1 99 ? -2.418 14.532 5.263 1.00 95.12 99 ALA A O 1
ATOM 794 N N . ASN A 1 100 ? -0.622 13.896 6.457 1.00 92.88 100 ASN A N 1
ATOM 795 C CA . ASN A 1 100 ? -1.320 13.569 7.709 1.00 92.88 100 ASN A CA 1
ATOM 796 C C . ASN A 1 100 ? -2.494 12.594 7.509 1.00 92.88 100 ASN A C 1
ATOM 798 O O . ASN A 1 100 ? -3.576 12.770 8.076 1.00 92.88 100 ASN A O 1
ATOM 802 N N . VAL A 1 101 ? -2.299 11.574 6.671 1.00 90.25 101 VAL A N 1
ATOM 803 C CA . VAL A 1 101 ? -3.352 10.603 6.357 1.00 90.25 101 VAL A CA 1
ATOM 804 C C . VAL A 1 101 ? -3.571 9.680 7.567 1.00 90.25 101 VAL A C 1
ATOM 806 O O . VAL A 1 101 ? -2.623 9.023 8.001 1.00 90.25 101 VAL A O 1
ATOM 809 N N . PRO A 1 102 ? -4.795 9.589 8.125 1.00 89.44 102 PRO A N 1
ATOM 810 C CA . PRO A 1 102 ? -5.067 8.730 9.277 1.00 89.44 102 PRO A CA 1
ATOM 811 C C . PRO A 1 102 ? -5.073 7.249 8.878 1.00 89.44 102 PRO A C 1
ATOM 813 O O . PRO A 1 102 ? -5.210 6.925 7.703 1.00 89.44 102 PRO A O 1
ATOM 816 N N . ASP A 1 103 ? -5.002 6.333 9.843 1.00 89.62 103 ASP A N 1
ATOM 817 C CA . ASP A 1 103 ? -5.117 4.879 9.615 1.00 89.62 103 ASP A CA 1
ATOM 818 C C . ASP A 1 103 ? -4.076 4.285 8.643 1.00 89.62 103 ASP A C 1
ATOM 820 O O . ASP A 1 103 ? -4.342 3.301 7.943 1.00 89.62 103 ASP A O 1
ATOM 824 N N . VAL A 1 104 ? -2.886 4.889 8.601 1.00 93.44 104 VAL A N 1
ATOM 825 C CA . VAL A 1 104 ? -1.713 4.370 7.892 1.00 93.44 104 VAL A CA 1
ATOM 826 C C . VAL A 1 104 ? -0.663 3.968 8.924 1.00 93.44 104 VAL A C 1
ATOM 828 O O . VAL A 1 104 ? -0.249 4.787 9.741 1.00 93.44 104 VAL A O 1
ATOM 831 N N . ILE A 1 105 ? -0.243 2.706 8.905 1.00 91.12 105 ILE A N 1
ATOM 832 C CA . ILE A 1 105 ? 0.728 2.136 9.849 1.00 91.12 105 ILE A CA 1
ATOM 833 C C . ILE A 1 105 ? 1.907 1.581 9.055 1.00 91.12 105 ILE A C 1
ATOM 835 O O . ILE A 1 105 ? 1.706 0.991 7.996 1.00 91.12 105 ILE A O 1
ATOM 839 N N . GLN A 1 106 ? 3.127 1.730 9.569 1.00 92.44 106 GLN A N 1
ATOM 840 C CA . GLN A 1 106 ? 4.334 1.188 8.949 1.00 92.44 106 GLN A CA 1
ATOM 841 C C . GLN A 1 106 ? 5.098 0.274 9.902 1.00 92.44 106 GLN A C 1
ATOM 843 O O . GLN A 1 106 ? 5.383 0.627 11.047 1.00 92.44 106 GLN A O 1
ATOM 848 N N . PHE A 1 107 ? 5.500 -0.878 9.381 1.00 91.12 107 PHE A N 1
ATOM 849 C CA . PHE A 1 107 ? 6.372 -1.837 10.035 1.00 91.12 107 PHE A CA 1
ATOM 850 C C . PHE A 1 107 ? 7.653 -1.975 9.230 1.00 91.12 107 PHE A C 1
ATOM 852 O O . PHE A 1 107 ? 7.639 -2.455 8.100 1.00 91.12 107 PHE A O 1
ATOM 859 N N . LYS A 1 108 ? 8.769 -1.555 9.826 1.00 90.00 108 LYS A N 1
ATOM 860 C CA . LYS A 1 108 ? 10.071 -1.543 9.161 1.00 90.00 108 LYS A CA 1
ATOM 861 C C . LYS A 1 108 ? 10.860 -2.816 9.437 1.00 90.00 108 LYS A C 1
ATOM 863 O O . LYS A 1 108 ? 11.103 -3.189 10.590 1.00 90.00 108 LYS A O 1
ATOM 868 N N . PHE A 1 109 ? 11.343 -3.412 8.361 1.00 88.81 109 PHE A N 1
ATOM 869 C CA . PHE A 1 109 ? 12.282 -4.518 8.322 1.00 88.81 109 PHE A CA 1
ATOM 870 C C . PHE A 1 109 ? 13.547 -4.066 7.595 1.00 88.81 109 PHE A C 1
ATOM 872 O O . PHE A 1 109 ? 13.510 -3.194 6.729 1.00 88.81 109 PHE A O 1
ATOM 879 N N . ASN A 1 110 ? 14.683 -4.656 7.961 1.00 85.69 110 ASN A N 1
ATOM 880 C CA . ASN A 1 110 ? 15.905 -4.458 7.196 1.00 85.69 110 ASN A CA 1
ATOM 881 C C . ASN A 1 110 ? 15.814 -5.275 5.900 1.00 85.69 110 ASN A C 1
ATOM 883 O O . ASN A 1 110 ? 15.524 -6.472 5.963 1.00 85.69 110 ASN A O 1
ATOM 887 N N . GLY A 1 111 ? 16.079 -4.649 4.752 1.00 80.81 111 GLY A N 1
ATOM 888 C CA . GLY A 1 111 ? 15.966 -5.295 3.441 1.00 80.81 111 GLY A CA 1
ATOM 889 C C . GLY A 1 111 ? 16.920 -6.476 3.232 1.00 80.81 111 GLY A C 1
ATOM 890 O O . GLY A 1 111 ? 16.571 -7.432 2.547 1.00 80.81 111 GLY A O 1
ATOM 891 N N . GLN A 1 112 ? 18.095 -6.462 3.868 1.00 80.88 112 GLN A N 1
ATOM 892 C CA . GLN A 1 112 ? 19.120 -7.504 3.713 1.00 80.88 112 GLN A CA 1
ATOM 893 C C . GLN A 1 112 ? 19.021 -8.610 4.772 1.00 80.88 112 GLN A C 1
ATOM 895 O O . GLN A 1 112 ? 19.403 -9.756 4.534 1.00 80.88 112 GLN A O 1
ATOM 900 N N . ARG A 1 113 ? 18.557 -8.265 5.976 1.00 79.50 113 ARG A N 1
ATOM 901 C CA . ARG A 1 113 ? 18.450 -9.166 7.131 1.00 79.50 113 ARG A CA 1
ATOM 902 C C . ARG A 1 113 ? 17.133 -8.931 7.868 1.00 79.50 113 ARG A C 1
ATOM 904 O O . ARG A 1 113 ? 17.136 -8.350 8.957 1.00 79.50 113 ARG A O 1
ATOM 911 N N . PRO A 1 114 ? 16.002 -9.351 7.286 1.00 78.31 114 PRO A N 1
ATOM 912 C CA . PRO A 1 114 ? 14.714 -9.175 7.927 1.00 78.31 114 PRO A CA 1
ATOM 913 C C . PRO A 1 114 ? 14.615 -10.060 9.170 1.00 78.31 114 PRO A C 1
ATOM 915 O O . PRO A 1 114 ? 14.747 -11.281 9.109 1.00 78.31 114 PRO A O 1
ATOM 918 N N . ASP A 1 115 ? 14.379 -9.426 10.314 1.00 78.88 115 ASP A N 1
ATOM 919 C CA . ASP A 1 115 ? 14.118 -10.121 11.570 1.00 78.88 115 ASP A CA 1
ATOM 920 C C . ASP A 1 115 ? 12.646 -10.538 11.627 1.00 78.88 115 ASP A C 1
ATOM 922 O O . ASP A 1 115 ? 11.765 -9.746 11.969 1.00 78.88 115 ASP A O 1
ATOM 926 N N . LEU 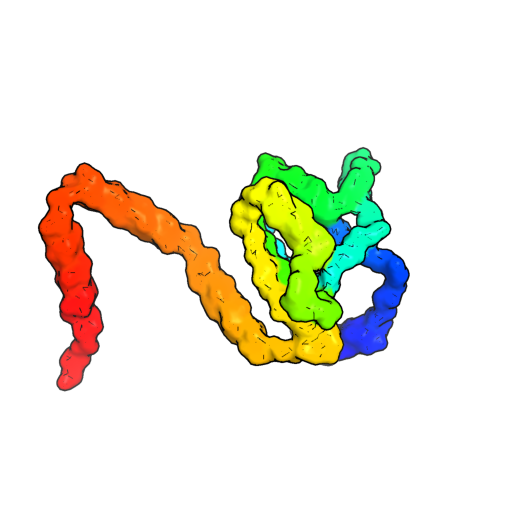A 1 116 ? 12.388 -11.792 11.257 1.00 75.31 116 LEU A N 1
ATOM 927 C CA . LEU A 1 116 ? 11.041 -12.349 11.160 1.00 75.31 116 LEU A CA 1
ATOM 928 C C . LEU A 1 116 ? 10.346 -12.494 12.521 1.00 75.31 116 LEU A C 1
ATOM 930 O O . LEU A 1 116 ? 9.125 -12.604 12.547 1.00 75.31 116 LEU A O 1
ATOM 934 N N . THR A 1 117 ? 11.065 -12.411 13.648 1.00 76.44 117 THR A N 1
ATOM 935 C CA . THR A 1 117 ? 10.434 -12.417 14.985 1.00 76.44 117 THR A CA 1
ATOM 936 C C . THR A 1 117 ? 9.520 -11.206 15.202 1.00 76.44 117 THR A C 1
ATOM 938 O O . THR A 1 117 ? 8.589 -11.242 16.001 1.00 76.44 117 THR A O 1
ATOM 941 N N . LYS A 1 118 ? 9.715 -10.131 14.427 1.00 77.50 118 LYS A N 1
ATOM 942 C CA . LYS A 1 118 ? 8.854 -8.941 14.451 1.00 77.50 118 LYS A CA 1
ATOM 943 C C . LYS A 1 118 ? 7.484 -9.168 13.808 1.00 77.50 118 LYS A C 1
ATOM 945 O O . LYS A 1 118 ? 6.597 -8.336 13.994 1.00 77.50 118 LYS A O 1
ATOM 950 N N . ILE A 1 119 ? 7.294 -10.267 13.073 1.00 79.56 119 ILE A N 1
ATOM 951 C CA . ILE A 1 119 ? 5.999 -10.614 12.474 1.00 79.56 119 ILE A CA 1
ATOM 952 C C . ILE A 1 119 ? 4.967 -10.904 13.566 1.00 79.56 119 ILE A C 1
ATOM 954 O O . ILE A 1 119 ? 3.826 -10.469 13.439 1.00 79.56 119 ILE A O 1
ATOM 958 N N . ASP A 1 120 ? 5.362 -11.539 14.668 1.00 78.06 120 ASP A N 1
ATOM 959 C CA . ASP A 1 120 ? 4.440 -11.824 15.773 1.00 78.06 120 ASP A CA 1
ATOM 960 C C . ASP A 1 120 ? 3.903 -10.528 16.397 1.00 78.06 120 ASP A C 1
ATOM 962 O O . ASP A 1 120 ? 2.705 -10.396 16.645 1.00 78.06 120 ASP A O 1
ATOM 966 N N . ASN A 1 121 ? 4.767 -9.519 16.548 1.00 77.44 121 ASN A N 1
ATOM 967 C CA . ASN A 1 121 ? 4.374 -8.192 17.028 1.00 77.44 121 ASN A CA 1
ATOM 968 C C . ASN A 1 121 ? 3.438 -7.474 16.044 1.00 77.44 121 ASN A C 1
ATOM 970 O O . ASN A 1 121 ? 2.469 -6.844 16.464 1.00 77.44 121 ASN A O 1
ATOM 974 N N . LEU A 1 122 ? 3.708 -7.580 14.738 1.00 79.75 122 LEU A N 1
ATOM 975 C CA . LEU A 1 122 ? 2.837 -7.066 13.678 1.00 79.75 122 LEU A CA 1
ATOM 976 C C . LEU A 1 122 ? 1.445 -7.704 13.758 1.00 79.75 122 LEU A C 1
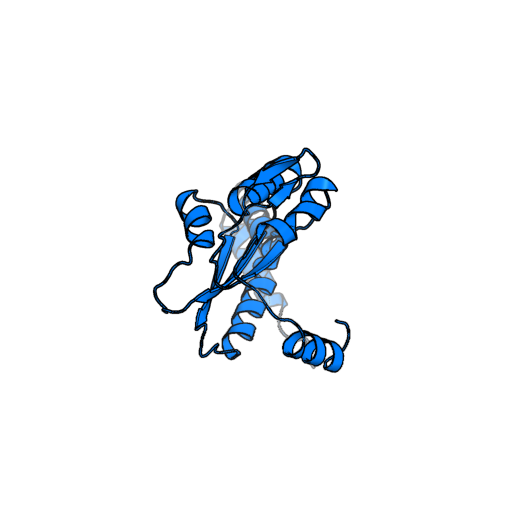ATOM 978 O O . LEU A 1 122 ? 0.442 -6.993 13.792 1.00 79.75 122 LEU A O 1
ATOM 982 N N . LEU A 1 123 ? 1.377 -9.034 13.822 1.00 79.62 123 LEU A N 1
ATOM 983 C CA . LEU A 1 123 ? 0.116 -9.769 13.902 1.00 79.62 123 LEU A CA 1
ATOM 984 C C . LEU A 1 123 ? -0.632 -9.452 15.199 1.00 79.62 123 LEU A C 1
ATOM 986 O O . LEU A 1 123 ? -1.847 -9.255 15.163 1.00 79.62 123 LEU A O 1
ATOM 990 N N . GLY A 1 124 ? 0.079 -9.326 16.322 1.00 79.81 124 GLY A N 1
ATOM 991 C CA . GLY A 1 124 ? -0.473 -8.879 17.601 1.00 79.81 124 GLY A CA 1
ATOM 992 C C . GLY A 1 124 ? -1.073 -7.470 17.532 1.00 79.81 124 GLY A C 1
ATOM 993 O O . GLY A 1 124 ? -2.188 -7.239 18.007 1.00 79.81 124 GLY A O 1
ATOM 994 N N . LEU A 1 125 ? -0.386 -6.524 16.883 1.00 76.62 125 LEU A N 1
ATOM 995 C CA . LEU A 1 125 ? -0.905 -5.164 16.730 1.00 76.62 125 LEU A CA 1
ATOM 996 C C . LEU A 1 125 ? -2.128 -5.137 15.812 1.00 76.62 125 LEU A C 1
ATOM 998 O O . LEU A 1 125 ? -3.137 -4.548 16.178 1.00 76.62 125 LEU A O 1
ATOM 1002 N N . LEU A 1 126 ? -2.077 -5.813 14.661 1.00 75.81 126 LEU A N 1
ATOM 1003 C CA . LEU A 1 126 ? -3.202 -5.864 13.720 1.00 75.81 126 LEU A CA 1
ATOM 1004 C C . LEU A 1 126 ? -4.435 -6.550 14.316 1.00 75.81 126 LEU A C 1
ATOM 1006 O O . LEU A 1 126 ? -5.557 -6.122 14.057 1.00 75.81 126 LEU A O 1
ATOM 1010 N N . SER A 1 127 ? -4.243 -7.585 15.134 1.00 75.19 127 SER A N 1
ATOM 1011 C CA . SER A 1 127 ? -5.349 -8.258 15.824 1.00 75.19 127 SER A CA 1
ATOM 1012 C C . SER A 1 127 ? -5.979 -7.368 16.897 1.00 75.19 127 SER A C 1
ATOM 1014 O O . SER A 1 127 ? -7.206 -7.329 16.999 1.00 75.19 127 SER A O 1
ATOM 1016 N N . THR A 1 128 ? -5.176 -6.571 17.607 1.00 68.69 128 THR A N 1
ATOM 1017 C CA . THR A 1 128 ? -5.664 -5.554 18.556 1.00 68.69 128 THR A CA 1
ATOM 1018 C C . THR A 1 128 ? -6.362 -4.394 17.837 1.00 68.69 128 THR A C 1
ATOM 1020 O O . THR A 1 128 ? -7.393 -3.899 18.291 1.00 68.69 128 THR A O 1
ATOM 1023 N N . ASP A 1 129 ? -5.842 -3.993 16.675 1.00 60.47 129 ASP A N 1
ATOM 1024 C CA . ASP A 1 129 ? -6.317 -2.856 15.884 1.00 60.47 129 ASP A CA 1
ATOM 1025 C C . ASP A 1 129 ? -7.511 -3.181 14.957 1.00 60.47 129 ASP A C 1
ATOM 1027 O O . ASP A 1 129 ? -8.003 -2.343 14.198 1.00 60.47 129 ASP A O 1
ATOM 1031 N N . SER A 1 130 ? -8.109 -4.362 15.149 1.00 54.72 130 SER A N 1
ATOM 1032 C CA . SER A 1 130 ? -9.528 -4.650 14.851 1.00 54.72 130 SER A CA 1
ATOM 1033 C C . SER A 1 130 ? -10.505 -3.772 15.676 1.00 54.72 130 SER A C 1
ATOM 1035 O O . SER A 1 130 ? -11.724 -3.913 15.587 1.00 54.72 130 SER A O 1
ATOM 1037 N N . SER A 1 131 ? -9.937 -2.848 16.459 1.00 47.56 131 SER A N 1
ATOM 1038 C CA . SER A 1 131 ? -10.409 -1.777 17.341 1.00 47.56 131 SER A CA 1
ATOM 1039 C C . SER A 1 131 ? -11.484 -0.814 16.813 1.00 47.56 131 SER A C 1
ATOM 1041 O O . SER A 1 131 ? -11.700 0.237 17.423 1.00 47.56 131 SER A O 1
ATOM 1043 N N . GLN A 1 132 ? -12.263 -1.178 15.790 1.00 51.91 132 GLN A N 1
ATOM 1044 C CA . GLN A 1 132 ? -13.617 -0.620 15.677 1.00 51.91 132 GLN A CA 1
ATOM 1045 C C . GLN A 1 132 ? -14.346 -0.845 17.020 1.00 51.91 132 GLN A C 1
ATOM 1047 O O . GLN A 1 132 ? -14.925 0.073 17.584 1.00 51.91 132 GLN A O 1
ATOM 1052 N N . THR A 1 133 ? -14.087 -1.990 17.663 1.00 52.97 133 THR A N 1
ATOM 1053 C CA . THR A 1 133 ? -14.511 -2.306 19.032 1.00 52.97 133 THR A CA 1
ATOM 1054 C C . THR A 1 133 ? -13.992 -1.346 20.115 1.00 52.97 133 THR A C 1
ATOM 1056 O O . THR A 1 133 ? -14.749 -1.048 21.029 1.00 52.97 133 THR A O 1
ATOM 1059 N N . PHE A 1 134 ? -12.751 -0.839 20.055 1.00 47.56 134 PHE A N 1
ATOM 1060 C CA . PHE A 1 134 ? -12.194 0.006 21.130 1.00 47.56 134 PHE A CA 1
ATOM 1061 C C . PHE A 1 134 ? -12.709 1.445 21.062 1.00 47.56 134 PHE A C 1
ATOM 1063 O O . PHE A 1 134 ? -13.131 1.993 22.076 1.00 47.56 134 PHE A O 1
ATOM 1070 N N . ASN A 1 135 ? -12.738 2.045 19.869 1.00 51.78 135 ASN A N 1
ATOM 1071 C CA . ASN A 1 135 ? -13.306 3.383 19.691 1.00 51.78 135 ASN A CA 1
ATOM 1072 C C . ASN A 1 135 ? -14.823 3.388 19.936 1.00 51.78 135 ASN A C 1
ATOM 1074 O O . ASN A 1 135 ? -15.343 4.334 20.530 1.00 51.78 135 ASN A O 1
ATOM 1078 N N . ASP A 1 136 ? -15.528 2.315 19.563 1.00 61.72 136 ASP A N 1
ATOM 1079 C CA . ASP A 1 136 ? -16.948 2.147 19.887 1.00 61.72 136 ASP A CA 1
ATOM 1080 C C . ASP A 1 136 ? -17.167 1.938 21.394 1.00 61.72 136 ASP A C 1
ATOM 1082 O O . ASP A 1 136 ? -18.105 2.498 21.963 1.00 61.72 136 ASP A O 1
ATOM 1086 N N . GLN A 1 137 ? -16.282 1.199 22.074 1.00 56.09 137 GLN A N 1
ATOM 1087 C CA . GLN A 1 137 ? -16.296 1.066 23.534 1.00 56.09 137 GLN A CA 1
ATOM 1088 C C . GLN A 1 137 ? -16.010 2.396 24.234 1.00 56.09 137 GLN A C 1
ATOM 1090 O O . GLN A 1 137 ? -16.711 2.719 25.185 1.00 56.09 137 GLN A O 1
ATOM 1095 N N . LEU A 1 138 ? -15.048 3.189 23.755 1.00 54.97 138 LEU A N 1
ATOM 1096 C CA . LEU A 1 138 ? -14.739 4.518 24.289 1.00 54.97 138 LEU A CA 1
ATOM 1097 C C . LEU A 1 138 ? -15.906 5.487 24.118 1.00 54.97 138 LEU A C 1
ATOM 1099 O O . LEU A 1 138 ? -16.257 6.182 25.065 1.00 54.97 138 LEU A O 1
ATOM 1103 N N . ARG A 1 139 ? -16.555 5.499 22.949 1.00 66.25 139 ARG A N 1
ATOM 1104 C CA . ARG A 1 139 ? -17.759 6.311 22.709 1.00 66.25 139 ARG A CA 1
ATOM 1105 C C . ARG A 1 139 ? -18.926 5.871 23.580 1.00 66.25 139 ARG A C 1
ATOM 1107 O O . ARG A 1 139 ? -19.639 6.709 24.120 1.00 66.25 139 ARG A O 1
ATOM 1114 N N . LYS A 1 140 ? -19.112 4.561 23.750 1.00 71.56 140 LYS A N 1
ATOM 1115 C CA . LYS A 1 140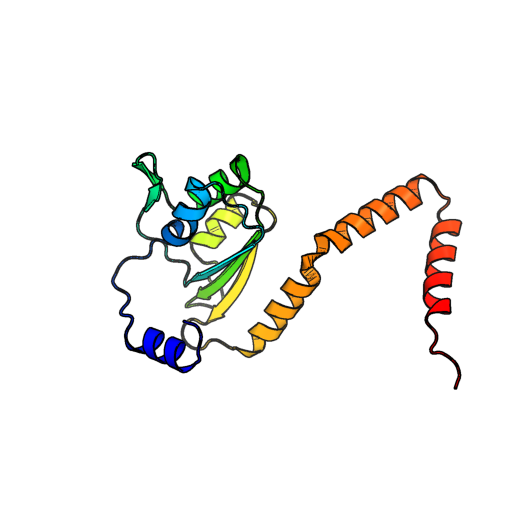 ? -20.133 4.020 24.650 1.00 71.56 140 LYS A CA 1
ATOM 1116 C C . LYS A 1 140 ? -19.861 4.422 26.100 1.00 71.56 140 LYS A C 1
ATOM 1118 O O . LYS A 1 140 ? -20.777 4.875 26.774 1.00 71.56 140 LYS A O 1
ATOM 1123 N N . LEU A 1 141 ? -18.606 4.331 26.536 1.00 65.75 141 LEU A N 1
ATOM 1124 C CA . LEU A 1 141 ? -18.167 4.754 27.862 1.00 65.75 141 LEU A CA 1
ATOM 1125 C C . LEU A 1 141 ? -18.383 6.260 28.061 1.00 65.75 141 LEU A C 1
ATOM 1127 O O . LEU A 1 141 ? -18.906 6.673 29.086 1.00 65.75 141 LEU A O 1
ATOM 1131 N N . GLN A 1 142 ? -18.033 7.080 27.068 1.00 63.94 142 GLN A N 1
ATOM 1132 C CA . GLN A 1 142 ? -18.225 8.529 27.099 1.00 63.94 142 GLN A CA 1
ATOM 1133 C C . GLN A 1 142 ? -19.711 8.906 27.206 1.00 63.94 142 GLN A C 1
ATOM 1135 O O . GLN A 1 142 ? -20.073 9.718 28.051 1.00 63.94 142 GLN A O 1
ATOM 1140 N N . ASN A 1 143 ? -20.583 8.250 26.438 1.00 73.88 143 ASN A N 1
ATOM 1141 C CA . ASN A 1 143 ? -22.031 8.444 26.541 1.00 73.88 143 ASN A CA 1
ATOM 1142 C C . ASN A 1 143 ? -22.582 7.998 27.911 1.00 73.88 143 ASN A C 1
ATOM 1144 O O . ASN A 1 143 ? -23.484 8.635 28.451 1.00 73.88 143 ASN A O 1
ATOM 1148 N N . GLU A 1 144 ? -22.035 6.927 28.497 1.00 67.88 144 GLU A N 1
ATOM 1149 C CA . GLU A 1 144 ? -22.373 6.489 29.859 1.00 67.88 144 GLU A CA 1
ATOM 1150 C C . GLU A 1 144 ? -21.897 7.508 30.916 1.00 67.88 144 GLU A C 1
ATOM 1152 O O . GLU A 1 144 ? -22.621 7.757 31.880 1.00 67.88 144 GLU A O 1
ATOM 1157 N N . PHE A 1 145 ? -20.745 8.162 30.718 1.00 66.81 145 PHE A N 1
ATOM 1158 C CA . PHE A 1 145 ? -20.250 9.253 31.571 1.00 66.81 145 PHE A CA 1
ATOM 1159 C C . PHE A 1 145 ? -21.083 10.537 31.471 1.00 66.81 145 PHE A C 1
ATOM 1161 O O . PHE A 1 145 ? -21.228 11.244 32.462 1.00 66.81 145 PHE A O 1
ATOM 1168 N N . GLU A 1 146 ? -21.639 10.850 30.302 1.00 68.50 146 GLU A N 1
ATOM 1169 C CA . GLU A 1 146 ? -22.479 12.039 30.110 1.00 68.50 146 GLU A CA 1
ATOM 1170 C C . GLU A 1 146 ? -23.881 11.876 30.724 1.00 68.50 146 GLU A C 1
ATOM 1172 O O . GLU A 1 146 ? -24.512 12.864 31.099 1.00 68.50 146 GLU A O 1
ATOM 1177 N N . GLN A 1 147 ? -24.363 10.637 30.868 1.00 67.38 147 GLN A N 1
ATOM 1178 C CA . GLN A 1 147 ? -25.690 10.327 31.418 1.00 67.38 147 GLN A CA 1
ATOM 1179 C C . GLN A 1 147 ? -25.680 9.881 32.888 1.00 67.38 147 GLN A C 1
ATOM 1181 O O . GLN A 1 147 ? -26.746 9.787 33.500 1.00 67.38 147 GLN A O 1
ATOM 1186 N N . SER A 1 148 ? -24.506 9.628 33.473 1.00 62.16 148 SER A N 1
ATOM 1187 C CA . SER A 1 148 ? -24.368 9.067 34.824 1.00 62.16 148 SER A CA 1
ATOM 1188 C C . SER A 1 148 ? -23.353 9.849 35.655 1.00 62.16 148 SER A C 1
ATOM 1190 O O . SER A 1 148 ? -22.340 10.320 35.149 1.00 62.16 148 SER A O 1
ATOM 1192 N N . SER A 1 149 ? -23.563 9.935 36.969 1.00 70.31 149 SER A N 1
ATOM 1193 C CA . SER A 1 149 ? -22.539 10.439 37.890 1.00 70.31 149 SER A CA 1
ATOM 1194 C C . SER A 1 149 ? -21.294 9.535 37.883 1.00 70.31 149 SER A C 1
ATOM 1196 O O . SER A 1 149 ? -21.407 8.310 37.810 1.00 70.31 149 SER A O 1
ATOM 1198 N N . ILE A 1 150 ? -20.101 10.136 37.998 1.00 65.25 150 ILE A N 1
ATOM 1199 C CA . ILE A 1 150 ? -18.784 9.458 37.948 1.00 65.25 150 ILE A CA 1
ATOM 1200 C C . ILE A 1 150 ? -18.714 8.252 38.903 1.00 65.25 150 ILE A C 1
ATOM 1202 O O . ILE A 1 150 ? -18.145 7.215 38.561 1.00 65.25 150 ILE A O 1
ATOM 1206 N N . GLU A 1 151 ? -19.340 8.362 40.077 1.00 65.25 151 GLU A N 1
ATOM 1207 C CA . GLU A 1 151 ? -19.407 7.294 41.081 1.00 65.25 151 GLU A CA 1
ATOM 1208 C C . GLU A 1 151 ? -20.143 6.045 40.576 1.00 65.25 151 GLU A C 1
ATOM 1210 O O . GLU A 1 151 ? -19.702 4.923 40.822 1.00 65.25 151 GLU A O 1
ATOM 1215 N N . SER A 1 152 ? -21.220 6.223 39.808 1.00 66.75 152 SER A N 1
ATOM 1216 C CA . SER A 1 152 ? -22.020 5.118 39.267 1.00 66.75 152 SER A CA 1
ATOM 1217 C C . SER A 1 152 ? -21.243 4.326 38.212 1.00 66.75 152 SER A C 1
ATOM 1219 O O . SER A 1 152 ? -21.287 3.093 38.189 1.00 66.75 152 SER A O 1
ATOM 1221 N N . VAL A 1 153 ? -20.468 5.025 37.374 1.00 64.44 153 VAL A N 1
ATOM 1222 C CA . VAL A 1 153 ? -19.633 4.404 36.334 1.00 64.44 153 VAL A CA 1
ATOM 1223 C C . VAL A 1 153 ? -18.464 3.644 36.963 1.00 64.44 153 VAL A C 1
ATOM 1225 O O . VAL A 1 153 ? -18.260 2.472 36.643 1.00 64.44 153 VAL A O 1
ATOM 1228 N N . MET A 1 154 ? -17.758 4.257 37.922 1.00 64.81 154 MET A N 1
ATOM 1229 C CA . MET A 1 154 ? -16.680 3.613 38.689 1.00 64.81 154 MET A CA 1
ATOM 1230 C C . MET A 1 154 ? -17.155 2.337 39.396 1.00 64.81 154 MET A C 1
ATOM 1232 O O . MET A 1 154 ? -16.517 1.291 39.270 1.00 64.81 154 MET A O 1
ATOM 1236 N N . MET A 1 155 ? -18.309 2.381 40.069 1.00 66.75 155 MET A N 1
ATOM 1237 C CA . MET A 1 155 ? -18.877 1.209 40.747 1.00 66.75 155 MET A CA 1
ATOM 1238 C C . MET A 1 155 ? -19.246 0.082 39.773 1.00 66.75 155 MET A C 1
ATOM 1240 O O . MET A 1 155 ? -19.037 -1.094 40.076 1.00 66.75 155 MET A O 1
ATOM 1244 N N . SER A 1 156 ? -19.742 0.413 38.577 1.00 69.25 156 SER A N 1
ATOM 1245 C CA . SER A 1 156 ? -20.066 -0.591 37.553 1.00 69.25 156 SER A CA 1
ATOM 1246 C C . SER A 1 156 ? -18.825 -1.303 36.991 1.00 69.25 156 SER A C 1
ATOM 1248 O O . SER A 1 156 ? -18.875 -2.500 36.697 1.00 69.25 156 SER A O 1
ATOM 1250 N N . LEU A 1 157 ? -17.698 -0.590 36.879 1.00 66.44 157 LEU A N 1
ATOM 1251 C CA . LEU A 1 157 ? -16.426 -1.129 36.393 1.00 66.44 157 LEU A CA 1
ATOM 1252 C C . LEU A 1 157 ? -15.771 -2.036 37.438 1.00 66.44 157 LEU A C 1
ATOM 1254 O O . LEU A 1 157 ? -15.305 -3.123 37.095 1.00 66.44 157 LEU A O 1
ATOM 1258 N N . ILE A 1 158 ? -15.816 -1.634 38.710 1.00 69.31 158 ILE A N 1
ATOM 1259 C CA . ILE A 1 158 ? -15.338 -2.444 39.837 1.00 69.31 158 ILE A CA 1
ATOM 1260 C C . ILE A 1 158 ? -16.145 -3.749 39.931 1.00 69.31 158 ILE A C 1
ATOM 1262 O O . ILE A 1 158 ? -15.557 -4.826 40.006 1.00 69.31 158 ILE A O 1
ATOM 1266 N N . ASN A 1 159 ? -17.477 -3.688 39.808 1.00 64.50 159 ASN A N 1
ATOM 1267 C CA . ASN A 1 159 ? -18.331 -4.883 39.847 1.00 64.50 159 ASN A CA 1
ATOM 1268 C C . ASN A 1 159 ? -18.151 -5.831 38.648 1.00 64.50 159 ASN A C 1
ATOM 1270 O O . ASN A 1 159 ? -18.372 -7.036 38.769 1.00 64.50 159 ASN A O 1
ATOM 1274 N N . LYS A 1 160 ? -17.746 -5.326 37.478 1.00 63.38 160 LYS A N 1
ATOM 1275 C CA . LYS A 1 160 ? -17.409 -6.185 36.329 1.00 63.38 160 LYS A CA 1
ATOM 1276 C C . LYS A 1 160 ? -16.082 -6.921 36.511 1.00 63.38 160 LYS A C 1
ATOM 1278 O O . LYS A 1 160 ? -15.935 -8.013 35.974 1.00 63.38 160 LYS A O 1
ATOM 1283 N N . GLN A 1 161 ? -15.133 -6.357 37.260 1.00 55.97 161 GLN A N 1
ATOM 1284 C CA . GLN A 1 161 ? -13.871 -7.035 37.567 1.00 55.97 161 GLN A CA 1
ATOM 1285 C C . GLN A 1 161 ? -14.029 -8.095 38.663 1.00 55.97 161 GLN A C 1
ATOM 1287 O O . GLN A 1 161 ? -13.381 -9.135 38.592 1.00 55.97 161 GLN A O 1
ATOM 1292 N N . THR A 1 162 ? -14.922 -7.886 39.633 1.00 52.31 162 THR A N 1
ATOM 1293 C CA . THR A 1 162 ? -15.163 -8.855 40.716 1.00 52.31 162 THR A CA 1
ATOM 1294 C C . THR A 1 162 ? -15.983 -10.073 40.278 1.00 52.31 162 THR A C 1
ATOM 1296 O O . THR A 1 162 ? -15.788 -11.155 40.823 1.00 52.31 162 THR A O 1
ATOM 1299 N N . ASN A 1 163 ? -16.832 -9.948 39.252 1.00 53.09 163 ASN A N 1
ATOM 1300 C CA . ASN A 1 163 ? -17.639 -11.058 38.720 1.00 53.09 163 ASN A CA 1
ATOM 1301 C C . ASN A 1 163 ? -16.912 -11.972 37.708 1.00 53.09 163 ASN A C 1
ATOM 1303 O O . ASN A 1 163 ? -17.513 -12.930 37.233 1.00 53.09 163 ASN A O 1
ATOM 1307 N N . ASN A 1 164 ? -15.634 -11.714 37.402 1.00 49.62 164 ASN A N 1
ATOM 1308 C CA . ASN A 1 164 ? -14.785 -12.583 36.572 1.00 49.62 164 ASN A CA 1
ATOM 1309 C C . ASN A 1 164 ? -13.798 -13.430 37.408 1.00 49.62 164 ASN A C 1
ATOM 1311 O O . ASN A 1 164 ? -12.749 -13.839 36.909 1.00 49.62 164 ASN A O 1
ATOM 1315 N N . GLY A 1 165 ? -14.108 -13.687 38.683 1.00 46.53 165 GLY A N 1
ATOM 1316 C CA . GLY A 1 165 ? -13.417 -14.718 39.464 1.00 46.53 165 GLY A CA 1
ATOM 1317 C C . GLY A 1 165 ? -13.713 -16.118 38.902 1.00 46.53 165 GLY A C 1
ATOM 1318 O O . GLY A 1 165 ? -14.818 -16.337 38.398 1.00 46.53 165 GLY A O 1
ATOM 1319 N N . PRO A 1 166 ? -12.753 -17.062 38.939 1.00 42.53 166 PRO A N 1
ATOM 1320 C CA . PRO A 1 166 ? -12.953 -18.392 38.373 1.00 42.53 166 PRO A CA 1
ATOM 1321 C C . PRO A 1 166 ? -14.108 -19.108 39.093 1.00 42.53 166 PRO A C 1
ATOM 1323 O O . PRO A 1 166 ? -14.324 -18.865 40.285 1.00 42.53 166 PRO A O 1
ATOM 1326 N N . PRO A 1 167 ? -14.864 -19.981 38.402 1.00 41.69 167 PRO A N 1
ATOM 1327 C CA . PRO A 1 167 ? -15.882 -20.783 39.059 1.00 41.69 167 PRO A CA 1
ATOM 1328 C C . PRO A 1 167 ? -15.199 -21.688 40.088 1.00 41.69 167 PRO A C 1
ATOM 1330 O O . PRO A 1 167 ? -14.226 -22.364 39.764 1.00 41.69 167 PRO A O 1
ATOM 1333 N N . ASN A 1 168 ? -15.689 -21.652 41.329 1.00 44.34 168 ASN A N 1
ATOM 1334 C CA . ASN A 1 168 ? -15.244 -22.545 42.395 1.00 44.34 168 ASN A CA 1
ATOM 1335 C C . ASN A 1 168 ? -15.462 -24.006 41.958 1.00 44.34 168 ASN A C 1
ATOM 1337 O O . ASN A 1 168 ? -16.609 -24.399 41.733 1.00 44.34 168 ASN A O 1
ATOM 1341 N N . GLU A 1 169 ? -14.376 -24.775 41.857 1.00 36.62 169 GLU A N 1
ATOM 1342 C CA . GLU A 1 169 ? -14.390 -26.239 42.013 1.00 36.62 169 GLU A CA 1
ATOM 1343 C C . GLU A 1 169 ? -14.308 -26.607 43.499 1.00 36.62 169 GLU A C 1
ATOM 1345 O O . GLU A 1 169 ? -13.550 -25.932 44.239 1.00 36.62 169 GLU A O 1
#

Radius of gyration: 21.85 Å; chains: 1; bounding box: 45×41×61 Å

Secondary structure (DSSP, 8-state):
--SHHHHHHHHHH----S---TTHHHHHHHHTT---SEEEEEE-----S-EE-TT--EE-HHHHHHHHHHHT---EEEEEEEESSTT---HHHHHHHHTT-TTEEEEEEESSS--TTHHHHHHHHHHHTTTHHHHHHHHHHHHHHHHS-HHHHHHHHHHHHHTTSPPP-

pLDDT: mean 82.69, std 15.65, range [36.62, 98.44]